Protein AF-A0A7C1NTY9-F1 (afdb_monomer_lite)

Foldseek 3Di:
DDDPPPPPDAAEDDDPVSVVVQQVADWADDPVDIDGGDDPVDPDGHYDYDDDDPVQDDPVSVVVVD

InterPro domains:
  IPR000100 Ribonuclease P [PF00825] (12-66)
  IPR000100 Ribonuclease P [PTHR33992] (11-66)
  IPR014721 Small ribosomal subunit protein uS5 domain 2-type fold, subgroup [G3DSA:3.30.230.10] (8-66)
  IPR020568 Ribosomal protein uS5 domain 2-type superfamily [SSF54211] (11-66)

Structure (mmCIF, N/CA/C/O backbone):
data_AF-A0A7C1NTY9-F1
#
_entry.id   AF-A0A7C1NTY9-F1
#
loop_
_atom_site.group_PDB
_atom_site.id
_atom_site.type_symbol
_atom_site.label_atom_id
_atom_site.label_alt_id
_atom_s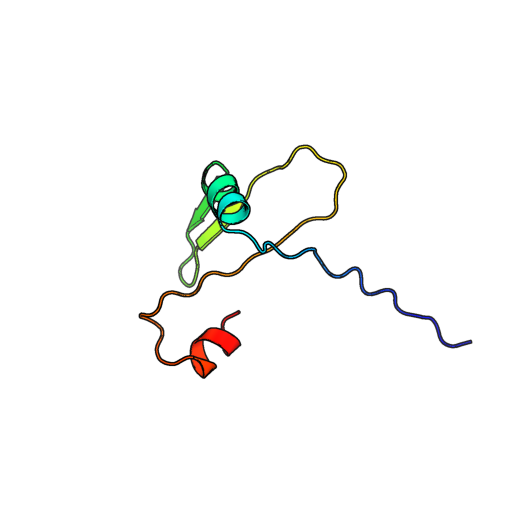ite.label_comp_id
_atom_site.label_asym_id
_atom_site.label_entity_id
_atom_site.label_seq_id
_atom_site.pdbx_PDB_ins_code
_atom_site.Cartn_x
_atom_site.Cartn_y
_atom_site.Cartn_z
_atom_site.occupancy
_atom_site.B_iso_or_equiv
_atom_site.auth_seq_id
_atom_site.auth_comp_id
_atom_site.auth_asym_id
_atom_site.auth_atom_id
_atom_site.pdbx_PDB_model_num
ATOM 1 N N . MET A 1 1 ? -34.320 -19.997 -10.605 1.00 39.12 1 MET A N 1
ATOM 2 C CA . MET A 1 1 ? -33.913 -19.343 -9.343 1.00 39.12 1 MET A CA 1
ATOM 3 C C . MET A 1 1 ? -32.389 -19.362 -9.294 1.00 39.12 1 MET A C 1
ATOM 5 O O . MET A 1 1 ? -31.815 -20.291 -8.747 1.00 39.12 1 MET A O 1
ATOM 9 N N . THR A 1 2 ? -31.720 -18.437 -9.981 1.00 41.72 2 THR A N 1
ATOM 10 C CA . THR A 1 2 ? -30.251 -18.337 -9.949 1.00 41.72 2 THR A CA 1
ATOM 11 C C . THR A 1 2 ? -29.860 -17.464 -8.768 1.00 41.72 2 THR A C 1
ATOM 13 O O . THR A 1 2 ? -30.147 -16.270 -8.760 1.00 41.72 2 THR A O 1
ATOM 16 N N . SER A 1 3 ? -29.268 -18.082 -7.755 1.00 49.50 3 SER A N 1
ATOM 17 C CA . SER A 1 3 ? -28.727 -17.439 -6.563 1.00 49.50 3 SER A CA 1
ATOM 18 C C . SER A 1 3 ? -27.633 -16.451 -6.970 1.00 49.50 3 SER A C 1
ATOM 20 O O . SER A 1 3 ? -26.583 -16.843 -7.478 1.00 49.50 3 SER A O 1
ATOM 22 N N . THR A 1 4 ? -27.888 -15.160 -6.778 1.00 52.59 4 THR A N 1
ATOM 23 C CA . THR A 1 4 ? -26.893 -14.101 -6.951 1.00 52.59 4 THR A CA 1
ATOM 24 C C . THR A 1 4 ? -25.886 -14.218 -5.812 1.00 52.59 4 THR A C 1
ATOM 26 O O . THR A 1 4 ? -26.138 -13.745 -4.708 1.00 52.59 4 THR A O 1
ATOM 29 N N . ASP A 1 5 ? -24.770 -14.899 -6.062 1.00 55.31 5 ASP A N 1
ATOM 30 C CA . ASP A 1 5 ? -23.635 -14.974 -5.143 1.00 55.31 5 ASP A CA 1
ATOM 31 C C . ASP A 1 5 ? -23.063 -13.558 -4.968 1.00 55.31 5 ASP A C 1
ATOM 33 O O . ASP A 1 5 ? -22.321 -13.040 -5.810 1.00 55.31 5 ASP A O 1
ATOM 37 N N . SER A 1 6 ? -23.503 -12.866 -3.916 1.00 57.59 6 SER A N 1
ATOM 38 C CA . SER A 1 6 ? -23.045 -11.526 -3.576 1.00 57.59 6 SER A CA 1
ATOM 39 C C . SER A 1 6 ? -21.610 -11.626 -3.069 1.00 57.59 6 SER A C 1
ATOM 41 O O . SER A 1 6 ? -21.366 -11.684 -1.865 1.00 57.59 6 SER A O 1
ATOM 43 N N . LYS A 1 7 ? -20.642 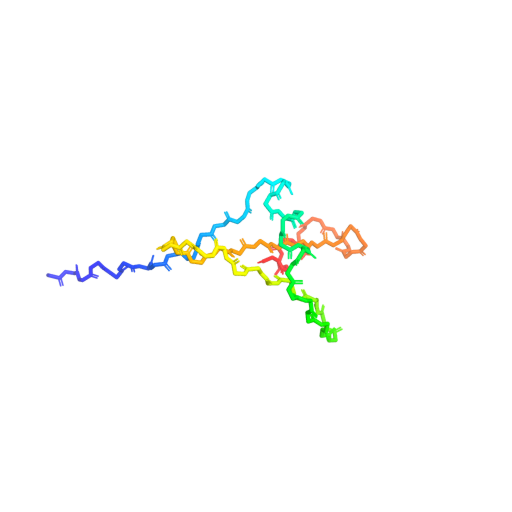-11.674 -3.989 1.00 60.62 7 LYS A N 1
ATOM 44 C CA . LYS A 1 7 ? -19.221 -11.569 -3.656 1.00 60.62 7 LYS A CA 1
ATOM 45 C C . LYS A 1 7 ? -18.998 -10.262 -2.906 1.00 60.62 7 LYS A C 1
ATOM 47 O O . LYS A 1 7 ? -18.914 -9.198 -3.518 1.00 60.62 7 LYS A O 1
ATOM 52 N N . THR A 1 8 ? -18.876 -10.348 -1.586 1.00 58.94 8 THR A N 1
ATOM 53 C CA . THR A 1 8 ? -18.450 -9.251 -0.720 1.00 58.94 8 THR A CA 1
ATOM 54 C C . THR A 1 8 ? -17.013 -8.900 -1.090 1.00 58.94 8 THR A C 1
ATOM 56 O O . THR A 1 8 ? -16.053 -9.432 -0.537 1.00 58.94 8 THR A O 1
ATOM 59 N N . SER A 1 9 ? -16.837 -8.059 -2.109 1.00 68.12 9 SER A N 1
ATOM 60 C CA . SER A 1 9 ? -15.511 -7.618 -2.511 1.00 68.12 9 SER A CA 1
ATOM 61 C C . SER A 1 9 ? -14.964 -6.725 -1.406 1.00 68.12 9 SER A C 1
ATOM 63 O O . SER A 1 9 ? -15.524 -5.660 -1.139 1.00 68.12 9 SER A O 1
ATOM 65 N N . VAL A 1 10 ? -13.873 -7.153 -0.773 1.00 81.44 10 VAL A N 1
ATOM 66 C CA . VAL A 1 10 ? -13.068 -6.311 0.120 1.00 81.44 10 VAL A CA 1
ATOM 67 C C . VAL A 1 10 ? -12.831 -4.941 -0.517 1.00 81.44 10 VAL A C 1
ATOM 69 O O . VAL A 1 10 ? -12.549 -4.832 -1.715 1.00 81.44 10 VAL A O 1
ATOM 72 N N . GLY A 1 11 ? -12.954 -3.879 0.280 1.00 90.06 11 GLY A N 1
ATOM 73 C CA . GLY A 1 11 ? -12.734 -2.521 -0.203 1.00 90.06 11 GLY A CA 1
ATOM 74 C C . GLY A 1 11 ? -11.290 -2.317 -0.678 1.00 90.06 11 GLY A C 1
ATOM 75 O O . GLY A 1 11 ? -10.373 -3.041 -0.290 1.00 90.06 11 GLY A O 1
ATOM 76 N N . ARG A 1 12 ? -11.053 -1.303 -1.517 1.00 93.06 12 ARG A N 1
ATOM 77 C CA . ARG A 1 12 ? -9.703 -0.962 -2.003 1.00 93.06 12 ARG A CA 1
ATOM 78 C C . ARG A 1 12 ? -9.212 0.354 -1.415 1.00 93.06 12 ARG A C 1
ATOM 80 O O . ARG A 1 12 ? -9.951 1.339 -1.415 1.00 93.06 12 ARG A O 1
ATOM 87 N N . LEU A 1 13 ? -7.953 0.389 -0.986 1.00 95.06 13 LEU A N 1
ATOM 88 C CA . LEU A 1 13 ? -7.237 1.634 -0.710 1.00 95.06 13 LEU A CA 1
ATOM 89 C C . LEU A 1 13 ? -6.864 2.288 -2.046 1.00 95.06 13 LEU A C 1
ATOM 91 O O . LEU A 1 13 ? -6.257 1.650 -2.906 1.00 95.06 13 LEU A O 1
ATOM 95 N N . LYS A 1 14 ? -7.254 3.550 -2.239 1.00 93.56 14 LYS A N 1
ATOM 96 C CA . LYS A 1 14 ? -7.086 4.268 -3.516 1.00 93.56 14 LYS A CA 1
ATOM 97 C C . LYS A 1 14 ? -6.176 5.483 -3.399 1.00 93.56 14 LYS A C 1
ATOM 99 O O . LYS A 1 14 ? -5.451 5.790 -4.339 1.00 93.56 14 LYS A O 1
ATOM 104 N N . SER A 1 15 ? -6.225 6.191 -2.272 1.00 95.31 15 SER A N 1
ATOM 105 C CA . SER A 1 15 ? -5.533 7.471 -2.116 1.00 95.31 15 SER A CA 1
ATOM 106 C C . SER A 1 15 ? -4.267 7.339 -1.280 1.00 95.31 15 SER A C 1
ATOM 108 O O . SER A 1 15 ? -4.187 6.546 -0.345 1.00 95.31 15 SER A O 1
ATOM 110 N N . ARG A 1 16 ? -3.264 8.166 -1.585 1.00 95.81 16 ARG A N 1
ATOM 111 C CA . ARG A 1 16 ? -1.996 8.188 -0.850 1.00 95.81 16 ARG A CA 1
ATOM 112 C C . ARG A 1 16 ? -2.158 8.368 0.674 1.00 95.81 16 ARG A C 1
ATOM 114 O O . ARG A 1 16 ? -1.474 7.638 1.389 1.00 95.81 16 ARG A O 1
ATOM 121 N N . PRO A 1 17 ? -3.030 9.259 1.189 1.00 95.94 17 PRO A N 1
ATOM 122 C CA . PRO A 1 17 ? -3.242 9.388 2.631 1.00 95.94 17 PRO A CA 1
ATOM 123 C C . PRO A 1 17 ? -3.721 8.093 3.292 1.00 95.94 17 PRO A C 1
ATOM 125 O O . PRO A 1 17 ? -3.292 7.793 4.397 1.00 95.94 17 PRO A O 1
ATOM 128 N N . GLN A 1 18 ? -4.530 7.282 2.599 1.00 94.81 18 GLN A N 1
ATOM 129 C CA . GLN A 1 18 ? -4.965 5.984 3.121 1.00 94.81 18 GLN A CA 1
ATOM 130 C C . GLN A 1 18 ? -3.783 5.021 3.293 1.00 94.81 18 GLN A C 1
ATOM 132 O O . GLN A 1 18 ? -3.679 4.369 4.322 1.00 94.81 18 GLN A O 1
ATOM 137 N N . PHE A 1 19 ? -2.858 4.971 2.329 1.00 95.38 19 PHE A N 1
ATOM 138 C CA . PHE A 1 19 ? -1.641 4.157 2.457 1.00 95.38 19 PHE A CA 1
ATOM 139 C C . PHE A 1 19 ? -0.704 4.669 3.555 1.00 95.38 19 PHE A C 1
ATOM 141 O O . PHE A 1 19 ? -0.078 3.873 4.244 1.00 95.38 19 PHE A O 1
ATOM 148 N N . LEU A 1 20 ? -0.592 5.989 3.723 1.00 96.00 20 LEU A N 1
ATOM 149 C CA . LEU A 1 20 ? 0.215 6.565 4.800 1.00 96.00 20 LEU A CA 1
ATOM 150 C C . LEU A 1 20 ? -0.388 6.294 6.178 1.00 96.00 20 LEU A C 1
ATOM 152 O O . LEU A 1 20 ? 0.362 5.977 7.091 1.00 96.00 20 LEU A O 1
ATOM 156 N N . ALA A 1 21 ? -1.715 6.356 6.314 1.00 95.19 21 ALA A N 1
AT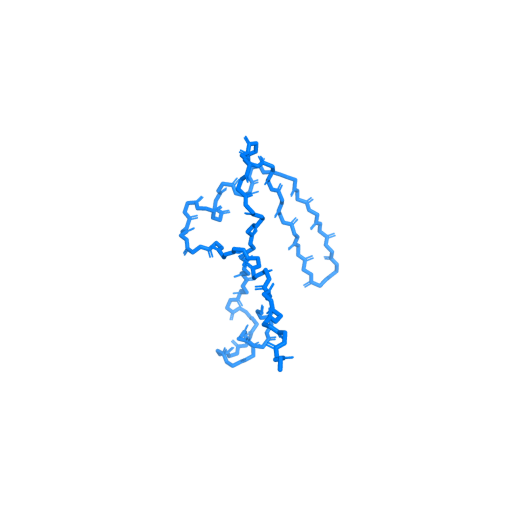OM 157 C CA . ALA A 1 21 ? -2.399 6.038 7.563 1.00 95.19 21 ALA A CA 1
ATOM 158 C C . ALA A 1 21 ? -2.049 4.620 8.040 1.00 95.19 21 ALA A C 1
ATOM 160 O O . ALA A 1 21 ? -1.692 4.431 9.199 1.00 95.19 21 ALA A O 1
ATOM 161 N N . VAL A 1 22 ? -2.066 3.642 7.128 1.00 95.94 22 VAL A N 1
A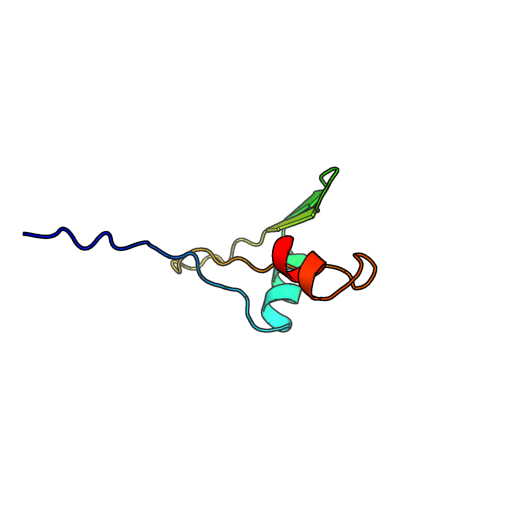TOM 162 C CA . VAL A 1 22 ? -1.790 2.231 7.446 1.00 95.94 22 VAL A CA 1
ATOM 163 C C . VAL A 1 22 ? -0.376 2.009 8.010 1.00 95.94 22 VAL A C 1
ATOM 165 O O . VAL A 1 22 ? -0.193 1.128 8.846 1.00 95.94 22 VAL A O 1
ATOM 168 N N . ARG A 1 23 ? 0.604 2.856 7.662 1.00 93.56 23 ARG A N 1
ATOM 169 C CA . ARG A 1 23 ? 1.975 2.793 8.211 1.00 93.56 23 ARG A CA 1
ATOM 170 C C . ARG A 1 23 ? 2.073 3.083 9.705 1.00 93.56 23 ARG A C 1
ATOM 172 O O . ARG A 1 23 ? 3.075 2.729 10.314 1.00 93.56 23 ARG A O 1
ATOM 179 N N . HIS A 1 24 ? 1.076 3.752 10.282 1.00 94.50 24 HIS A N 1
ATOM 180 C CA . HIS A 1 24 ? 1.013 4.000 11.724 1.00 94.50 24 HIS A CA 1
ATOM 181 C C . HIS A 1 24 ? 0.483 2.792 12.510 1.00 94.50 24 HIS A C 1
ATOM 183 O O . HIS A 1 24 ? 0.430 2.844 13.736 1.00 94.50 24 HIS A O 1
ATOM 189 N N . GLY A 1 25 ? 0.059 1.732 11.815 1.00 94.75 25 GLY A N 1
ATOM 190 C CA . GLY A 1 25 ? -0.401 0.490 12.415 1.00 94.75 25 GLY A CA 1
ATOM 191 C C . GLY A 1 25 ? 0.715 -0.535 12.638 1.00 94.75 25 GLY A C 1
ATOM 192 O O . GLY A 1 25 ? 1.900 -0.214 12.722 1.00 94.75 25 GLY A O 1
A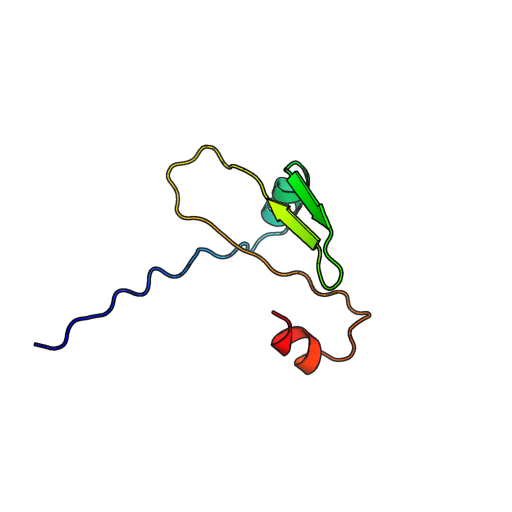TOM 193 N N . GLU A 1 26 ? 0.322 -1.802 12.732 1.00 96.69 26 GLU A N 1
ATOM 194 C CA . GLU A 1 26 ? 1.232 -2.930 12.912 1.00 96.69 26 GLU A CA 1
ATOM 195 C C . GLU A 1 26 ? 1.938 -3.275 11.593 1.00 96.69 26 GLU A C 1
ATOM 197 O O . GLU A 1 26 ? 1.291 -3.406 10.554 1.00 96.69 26 GLU A O 1
ATOM 202 N N . ALA A 1 27 ? 3.256 -3.488 11.632 1.00 96.00 27 ALA A N 1
ATOM 203 C CA . ALA A 1 27 ? 4.037 -3.930 10.480 1.00 96.00 27 ALA A CA 1
ATOM 204 C C . ALA A 1 27 ? 4.556 -5.361 10.676 1.00 96.00 27 ALA A C 1
ATOM 206 O O . ALA A 1 27 ? 5.348 -5.636 11.577 1.00 96.00 27 ALA A O 1
ATOM 207 N N . ARG A 1 28 ? 4.175 -6.264 9.771 1.00 96.62 28 ARG A N 1
ATOM 208 C CA . ARG A 1 28 ? 4.639 -7.656 9.713 1.00 96.62 28 ARG A CA 1
ATOM 209 C C . ARG A 1 28 ? 5.527 -7.848 8.492 1.00 96.62 28 ARG A C 1
ATOM 211 O O . ARG A 1 28 ? 5.094 -7.637 7.362 1.00 96.62 28 ARG A O 1
ATOM 218 N N . LYS A 1 29 ? 6.779 -8.252 8.700 1.00 96.12 29 LYS A N 1
ATOM 219 C CA . LYS A 1 29 ? 7.755 -8.460 7.619 1.00 96.12 29 LYS A CA 1
ATOM 220 C C . LYS A 1 29 ? 7.881 -9.950 7.316 1.00 96.12 29 LYS A C 1
ATOM 222 O O . LYS A 1 29 ? 8.338 -10.709 8.163 1.00 96.12 29 LYS A O 1
ATOM 227 N N . GLY A 1 30 ? 7.473 -10.357 6.119 1.00 95.69 30 GLY A N 1
ATOM 228 C CA . GLY A 1 30 ? 7.685 -11.702 5.594 1.00 95.69 30 GLY A CA 1
ATOM 229 C C . GLY A 1 30 ? 8.867 -11.763 4.626 1.00 95.69 30 GLY A C 1
ATOM 230 O O . GLY A 1 30 ? 9.464 -10.747 4.271 1.00 95.69 30 GLY A O 1
ATOM 231 N N . ARG A 1 31 ? 9.190 -12.976 4.161 1.00 95.81 31 ARG A N 1
ATOM 232 C CA . ARG A 1 31 ? 10.274 -13.210 3.189 1.00 95.81 31 ARG A CA 1
ATOM 233 C C . ARG A 1 31 ? 9.990 -12.590 1.817 1.00 95.81 31 ARG A C 1
ATOM 235 O O . ARG A 1 31 ? 10.913 -12.161 1.137 1.00 95.81 31 ARG A O 1
ATOM 242 N N . THR A 1 32 ? 8.728 -12.597 1.393 1.00 93.81 32 THR A N 1
ATOM 243 C CA . THR A 1 32 ? 8.302 -12.217 0.035 1.00 93.81 32 THR A CA 1
ATOM 244 C C . THR A 1 32 ? 7.617 -10.856 -0.021 1.00 93.81 32 THR A C 1
ATOM 246 O O . THR A 1 32 ? 7.715 -10.162 -1.028 1.00 93.81 32 THR A O 1
ATOM 249 N N . PHE A 1 33 ? 6.941 -10.455 1.053 1.00 94.44 33 PHE A N 1
ATOM 250 C CA . PHE A 1 33 ? 6.281 -9.162 1.179 1.00 94.44 33 PHE A CA 1
ATOM 251 C C . PHE A 1 33 ? 6.239 -8.732 2.646 1.00 94.44 33 PHE A C 1
ATOM 253 O O . PHE A 1 33 ? 6.451 -9.533 3.558 1.00 94.44 33 PHE A O 1
ATOM 260 N N . LEU A 1 34 ? 5.933 -7.459 2.867 1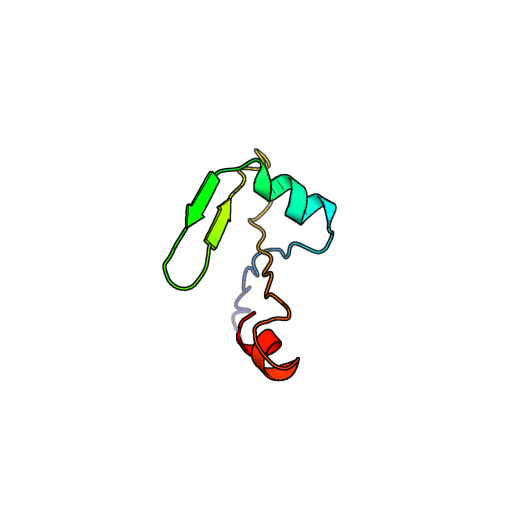.00 95.44 34 LEU A N 1
ATOM 261 C CA . LEU A 1 34 ? 5.550 -6.937 4.173 1.00 95.44 34 LEU A CA 1
ATOM 262 C C . LEU A 1 34 ? 4.065 -6.580 4.155 1.00 95.44 34 LEU A C 1
ATOM 264 O O . LEU A 1 34 ? 3.520 -6.238 3.105 1.00 95.44 34 LEU A O 1
ATOM 268 N N . MET A 1 35 ? 3.429 -6.658 5.314 1.00 96.44 35 MET A N 1
ATOM 269 C CA . MET A 1 35 ? 2.034 -6.307 5.517 1.00 96.44 35 MET A CA 1
ATOM 270 C C . MET A 1 35 ? 1.951 -5.261 6.621 1.00 96.44 35 MET A C 1
ATOM 272 O O . MET A 1 35 ? 2.474 -5.470 7.712 1.00 96.44 35 MET A O 1
ATOM 276 N N . GLU A 1 36 ? 1.302 -4.144 6.325 1.00 96.94 36 GLU A N 1
ATOM 277 C CA . GLU A 1 36 ? 0.999 -3.088 7.289 1.00 96.94 36 GLU A CA 1
ATOM 278 C C . GLU A 1 36 ? -0.513 -3.120 7.544 1.00 96.94 36 GLU A C 1
ATOM 280 O O . GLU A 1 36 ? -1.296 -3.196 6.592 1.00 96.94 36 GLU A O 1
ATOM 285 N N . VAL A 1 37 ? -0.929 -3.127 8.810 1.00 95.94 37 VAL A N 1
ATOM 286 C CA . VAL A 1 37 ? -2.332 -3.293 9.216 1.00 95.94 37 VAL A CA 1
ATOM 287 C C . VAL A 1 37 ? -2.704 -2.213 10.215 1.00 95.94 37 VAL A C 1
ATOM 289 O O . VAL A 1 37 ? -2.046 -2.052 11.237 1.00 95.94 37 VAL A O 1
ATOM 292 N N . LEU A 1 38 ? -3.798 -1.505 9.947 1.00 96.12 38 LEU A N 1
ATOM 293 C CA . LEU A 1 38 ? -4.354 -0.503 10.847 1.00 96.12 38 LEU A CA 1
ATOM 294 C C . LEU A 1 38 ? -5.808 -0.849 11.161 1.00 96.12 38 LEU A C 1
ATOM 296 O O . LEU A 1 38 ? -6.632 -0.935 10.247 1.00 96.12 38 LEU A O 1
ATOM 300 N N . ASP A 1 39 ? -6.115 -0.988 12.450 1.00 93.94 39 ASP A N 1
ATOM 301 C CA . ASP A 1 39 ? -7.493 -0.986 12.927 1.00 93.94 39 ASP A CA 1
ATOM 302 C C . ASP A 1 39 ? -8.063 0.435 12.813 1.00 93.94 39 ASP A C 1
ATOM 304 O O . ASP A 1 39 ? -7.556 1.384 13.417 1.00 93.94 39 ASP A O 1
ATOM 308 N N . ARG A 1 40 ? -9.104 0.582 11.990 1.00 91.50 40 ARG A N 1
ATOM 309 C CA . ARG A 1 40 ? -9.753 1.869 11.720 1.00 91.50 40 ARG A CA 1
ATOM 310 C C . ARG A 1 40 ? -10.773 2.249 12.786 1.00 91.50 40 ARG A C 1
ATOM 312 O O . ARG A 1 40 ? -11.221 3.393 12.761 1.00 91.50 40 ARG A O 1
ATOM 319 N N . LYS A 1 41 ? -11.116 1.329 13.698 1.00 92.62 41 LYS A N 1
ATOM 320 C CA . LYS A 1 41 ? -12.148 1.525 14.726 1.00 92.62 41 LYS A CA 1
ATOM 321 C C . LYS A 1 41 ? -13.471 2.029 14.128 1.00 92.62 41 LYS A C 1
ATOM 323 O O . LYS A 1 41 ? -14.162 2.839 14.738 1.00 92.62 41 LYS A O 1
ATOM 328 N N . ASP A 1 42 ? -13.774 1.589 12.905 1.00 90.75 42 ASP A N 1
ATOM 329 C CA . ASP A 1 42 ? -15.009 1.872 12.183 1.00 90.75 42 ASP A CA 1
ATOM 330 C C . ASP A 1 42 ? -15.737 0.563 11.855 1.00 90.75 42 ASP A C 1
ATOM 332 O O . ASP A 1 42 ? -15.110 -0.479 11.678 1.00 90.75 42 ASP A O 1
ATOM 336 N N . ASP A 1 43 ? -17.062 0.621 11.718 1.00 89.81 43 ASP A N 1
ATOM 337 C CA . ASP A 1 43 ? -17.882 -0.541 11.327 1.00 89.81 43 ASP A CA 1
ATOM 338 C C . ASP A 1 43 ? -17.852 -0.796 9.807 1.00 89.81 43 ASP A C 1
ATOM 340 O O . ASP A 1 43 ? -18.654 -1.549 9.251 1.00 89.81 43 ASP A O 1
ATOM 344 N N . ALA A 1 44 ? -16.944 -0.133 9.085 1.00 88.81 44 ALA A N 1
ATOM 345 C CA . ALA A 1 44 ? -16.865 -0.250 7.641 1.00 88.81 44 ALA A CA 1
ATOM 346 C C . ALA A 1 44 ? -16.118 -1.534 7.234 1.00 88.81 44 ALA A C 1
ATOM 348 O O . ALA A 1 44 ? -15.110 -1.888 7.851 1.00 88.81 44 ALA A O 1
ATOM 349 N N . PRO A 1 45 ? -16.490 -2.171 6.107 1.00 90.31 45 PRO A N 1
ATOM 350 C CA . PRO A 1 45 ? -15.804 -3.364 5.619 1.00 90.31 45 PRO A CA 1
ATOM 351 C C . PRO A 1 45 ? -14.289 -3.166 5.431 1.00 90.31 45 PRO A C 1
ATOM 353 O O . PRO A 1 45 ? -13.860 -2.062 5.057 1.00 90.31 45 PRO A O 1
ATOM 356 N N . PRO A 1 46 ? -13.476 -4.225 5.620 1.00 91.81 46 PRO A N 1
ATOM 357 C CA . PRO A 1 46 ? -12.025 -4.156 5.493 1.00 91.81 46 PRO A CA 1
ATOM 358 C C . PRO A 1 46 ? -11.582 -3.706 4.098 1.00 91.81 46 PRO A C 1
ATOM 360 O O . PRO A 1 46 ? -12.256 -3.947 3.090 1.00 91.81 46 PRO A O 1
ATOM 363 N N . ARG A 1 47 ? -10.419 -3.047 4.043 1.00 94.12 47 ARG A N 1
ATOM 364 C CA . ARG A 1 47 ? -9.838 -2.500 2.811 1.00 94.12 47 ARG A CA 1
ATOM 365 C C . ARG A 1 47 ? -8.401 -2.968 2.624 1.00 94.12 47 ARG A C 1
ATOM 367 O O . ARG A 1 47 ? -7.656 -3.047 3.593 1.00 94.12 47 ARG A O 1
ATOM 374 N N . VAL A 1 48 ? -7.999 -3.198 1.376 1.00 94.75 48 VAL A N 1
ATOM 375 C CA . VAL A 1 48 ? -6.636 -3.617 1.016 1.00 94.75 48 VAL A CA 1
ATOM 376 C C . VAL A 1 48 ? -6.051 -2.742 -0.090 1.00 94.75 48 VAL A C 1
ATOM 378 O O . VAL A 1 48 ? -6.767 -2.227 -0.953 1.00 94.75 48 VAL A O 1
ATOM 381 N N . GLY A 1 49 ? -4.737 -2.552 -0.066 1.00 95.25 49 GLY A N 1
ATOM 382 C CA . GLY A 1 49 ? -3.990 -1.896 -1.130 1.00 95.25 49 GLY A CA 1
ATOM 383 C C . GLY A 1 49 ? -2.623 -2.543 -1.297 1.00 95.25 49 GLY A C 1
ATOM 384 O O . GLY A 1 49 ? -1.989 -2.912 -0.314 1.00 95.25 49 GLY A O 1
ATOM 385 N N . PHE A 1 50 ? -2.161 -2.649 -2.541 1.00 95.38 50 PHE A N 1
ATOM 386 C CA . PHE A 1 50 ? -0.885 -3.276 -2.874 1.00 95.38 50 PHE A CA 1
ATOM 387 C C . PHE A 1 50 ? 0.100 -2.235 -3.388 1.00 95.38 50 PHE A C 1
ATOM 389 O O . PHE A 1 50 ? -0.229 -1.412 -4.248 1.00 95.38 50 PHE A O 1
ATOM 396 N N . THR A 1 51 ? 1.333 -2.297 -2.893 1.00 95.12 51 THR A N 1
ATOM 397 C CA . THR A 1 51 ? 2.441 -1.513 -3.435 1.00 95.12 51 THR A CA 1
ATOM 398 C C . THR A 1 51 ? 3.506 -2.463 -3.952 1.00 95.12 51 THR A C 1
ATOM 400 O O . THR A 1 51 ? 3.881 -3.419 -3.285 1.00 95.12 51 THR A O 1
ATOM 403 N N . VAL A 1 52 ? 3.977 -2.207 -5.168 1.00 96.00 52 VAL A N 1
ATOM 404 C CA . VAL A 1 52 ? 5.045 -2.980 -5.802 1.00 96.00 52 VAL A CA 1
ATOM 405 C C . VAL A 1 52 ? 6.102 -1.982 -6.237 1.00 96.00 52 VAL A C 1
ATOM 407 O O . VAL A 1 52 ? 5.790 -0.985 -6.896 1.00 96.00 52 VAL A O 1
ATOM 410 N N . THR A 1 53 ? 7.349 -2.203 -5.828 1.00 94.94 53 THR A N 1
ATOM 411 C CA . THR A 1 53 ? 8.439 -1.279 -6.151 1.00 94.94 53 THR A CA 1
ATOM 412 C C . THR A 1 53 ? 8.748 -1.330 -7.647 1.00 94.94 53 THR A C 1
ATOM 414 O O . THR A 1 53 ? 8.627 -2.371 -8.288 1.00 94.94 53 THR A O 1
ATOM 417 N N . LYS A 1 54 ? 9.222 -0.216 -8.216 1.00 95.62 54 LYS A N 1
ATOM 418 C CA . LYS A 1 54 ? 9.659 -0.174 -9.624 1.00 95.62 54 LYS A CA 1
ATOM 419 C C . LYS A 1 54 ? 10.879 -1.063 -9.915 1.00 95.62 54 LYS A C 1
ATOM 421 O O . LYS A 1 54 ? 11.194 -1.265 -11.076 1.00 95.62 54 LYS A O 1
ATOM 426 N N . LYS A 1 55 ? 11.543 -1.594 -8.877 1.00 96.00 55 LYS A N 1
ATOM 427 C CA . LYS A 1 55 ? 12.653 -2.551 -9.010 1.00 96.00 55 LYS A CA 1
ATOM 428 C C . LYS A 1 55 ? 12.187 -3.918 -9.527 1.00 96.00 55 LYS A C 1
ATOM 430 O O . LYS A 1 55 ? 12.990 -4.647 -10.091 1.00 96.00 55 LYS A O 1
ATOM 435 N N . HIS A 1 56 ? 10.908 -4.259 -9.344 1.00 92.44 56 HIS A N 1
ATOM 436 C CA . HIS A 1 56 ? 10.323 -5.515 -9.819 1.00 92.44 56 HIS A CA 1
ATOM 437 C C . HIS A 1 56 ? 9.895 -5.383 -11.285 1.00 92.44 56 HIS A C 1
ATOM 439 O O . HIS A 1 56 ? 8.707 -5.258 -11.579 1.00 92.44 56 HIS A O 1
ATOM 445 N N . GLY A 1 57 ? 10.892 -5.328 -12.170 1.00 94.38 57 GLY A N 1
ATOM 446 C CA . GLY A 1 57 ? 10.754 -5.386 -13.623 1.00 94.38 57 GLY A CA 1
ATOM 447 C C . GLY A 1 57 ? 9.656 -4.505 -14.236 1.00 94.38 57 GLY A C 1
ATOM 448 O O . GLY A 1 57 ? 9.480 -3.338 -13.861 1.00 94.38 57 GLY A O 1
ATOM 449 N N . ASN A 1 58 ? 8.956 -5.024 -15.244 1.00 96.50 58 ASN A N 1
ATOM 450 C CA . ASN A 1 58 ? 8.082 -4.228 -16.113 1.00 96.50 58 ASN A CA 1
ATOM 451 C C . ASN A 1 58 ? 6.645 -4.064 -15.566 1.00 96.50 58 ASN A C 1
ATOM 453 O O . ASN A 1 58 ? 6.280 -4.555 -14.499 1.00 96.50 58 ASN A O 1
ATOM 457 N N . ALA A 1 59 ? 5.805 -3.303 -16.276 1.00 95.75 59 ALA A N 1
ATOM 458 C CA . ALA A 1 59 ? 4.435 -3.030 -15.831 1.00 95.75 59 ALA A CA 1
ATOM 459 C C . ALA A 1 59 ? 3.553 -4.288 -15.746 1.00 95.75 59 ALA A C 1
ATOM 461 O O . ALA A 1 59 ? 2.724 -4.380 -14.841 1.00 95.75 59 ALA A O 1
ATOM 462 N N . VAL A 1 60 ? 3.741 -5.254 -16.648 1.00 97.31 60 VAL A N 1
ATOM 463 C CA . VAL A 1 60 ? 2.968 -6.502 -16.677 1.00 97.31 60 VAL A CA 1
ATOM 464 C C . VAL A 1 60 ? 3.321 -7.370 -15.474 1.00 97.31 60 VAL A C 1
ATOM 466 O O . VAL A 1 60 ? 2.424 -7.843 -14.781 1.00 97.31 60 VAL A O 1
ATOM 469 N N . GLU A 1 61 ? 4.610 -7.517 -15.173 1.00 96.50 61 GLU A N 1
ATOM 470 C CA . GLU A 1 61 ? 5.089 -8.277 -14.014 1.00 96.50 61 GLU A CA 1
ATOM 471 C C . GLU A 1 61 ? 4.540 -7.706 -12.705 1.00 96.50 61 GLU A C 1
ATOM 473 O O . GLU A 1 61 ? 3.968 -8.442 -11.902 1.00 96.50 61 GLU A O 1
ATOM 478 N N . ARG A 1 62 ? 4.597 -6.380 -12.521 1.00 96.69 62 ARG A N 1
ATOM 479 C CA . ARG A 1 62 ? 4.025 -5.739 -11.326 1.00 96.69 62 ARG A CA 1
ATOM 480 C C . ARG A 1 62 ? 2.512 -5.893 -11.234 1.00 96.69 62 ARG A C 1
ATOM 482 O O . ARG A 1 62 ? 1.993 -6.008 -10.131 1.00 96.69 62 ARG A O 1
ATOM 489 N N . ASN A 1 63 ? 1.801 -5.877 -12.360 1.00 95.25 63 ASN A N 1
ATOM 490 C CA . ASN A 1 63 ? 0.351 -6.061 -12.363 1.00 95.25 63 ASN A CA 1
ATOM 491 C C . ASN A 1 63 ? -0.049 -7.494 -12.000 1.00 95.25 63 ASN A C 1
ATOM 493 O O . ASN A 1 63 ? -1.110 -7.670 -11.421 1.00 95.25 63 ASN A O 1
ATOM 497 N N . ARG A 1 64 ? 0.799 -8.490 -12.290 1.00 95.00 64 ARG A N 1
ATOM 498 C CA . ARG A 1 64 ? 0.596 -9.879 -11.846 1.00 95.00 64 ARG A CA 1
ATOM 499 C C . ARG A 1 64 ? 0.887 -10.094 -10.358 1.00 95.00 64 ARG A C 1
ATOM 501 O O . ARG A 1 64 ? 0.383 -11.052 -9.791 1.00 95.00 64 ARG A O 1
ATOM 508 N N . MET A 1 65 ? 1.712 -9.243 -9.743 1.00 93.56 65 MET A N 1
ATOM 509 C CA . MET A 1 65 ? 2.007 -9.294 -8.302 1.00 93.56 65 MET A CA 1
ATOM 510 C C . MET A 1 65 ? 0.928 -8.633 -7.426 1.00 93.56 65 MET A C 1
ATOM 512 O O . MET A 1 65 ? 0.935 -8.847 -6.216 1.00 93.56 65 MET A O 1
ATOM 516 N N . ARG A 1 66 ? 0.081 -7.773 -8.005 1.00 87.00 66 ARG A N 1
ATOM 517 C CA . ARG A 1 66 ? -1.023 -7.086 -7.313 1.00 87.00 66 ARG A CA 1
ATOM 518 C C . ARG A 1 66 ? -2.234 -7.994 -7.176 1.00 87.00 66 ARG A C 1
ATOM 520 O O . ARG A 1 66 ? -2.938 -7.818 -6.162 1.00 87.00 66 ARG A O 1
#

Secondary structure (DSSP, 8-state):
----------EE--SHHHHHHHTTSEEEE-SS-EEEE----SSSPPEE-----TTS-SHHHHHHH-

Radius of gyration: 15.22 Å; chains: 1; bounding box: 47×29×31 Å

Sequence (66 aa):
MTSTDSKTSVGRLKSRPQFLAVRHGEARKGRTFLMEVLDRKDDAPPRVGFTVTKKHGNAVERNRMR

Organism: NCBI:txid147266

pLDDT: mean 88.74, std 14.51, range [39.12, 97.31]